Protein AF-A0A352RXW2-F1 (afdb_monomer)

Radius of gyration: 15.9 Å; Cα contacts (8 Å, |Δi|>4): 27; chains: 1; bounding box: 32×22×40 Å

Secondary structure (DSSP, 8-state):
---------------HHHHHHHHHHHTT-S--S-HHHHHHHHHHHHHH-PPP-------TT-----GGG-

Foldseek 3Di:
DDDPPDPPDDQQDQDPVLVVVLVVVPVVDPDDDDSPVVSSQSSCCVVVVPDDDDDDDDDPPDPDDDPVVD

Mean predicted aligned error: 7.43 Å

Structure (mmCIF, N/CA/C/O backbone):
data_AF-A0A352RXW2-F1
#
_entry.id   AF-A0A352RXW2-F1
#
loop_
_atom_site.group_PDB
_atom_site.id
_atom_site.type_symbol
_atom_site.label_atom_id
_atom_site.label_alt_id
_atom_site.label_comp_id
_atom_site.label_asym_id
_atom_site.label_entity_id
_atom_site.label_seq_id
_atom_site.pdbx_PDB_ins_code
_atom_site.Cartn_x
_atom_site.Cartn_y
_atom_site.Cartn_z
_atom_site.occupancy
_atom_site.B_iso_or_equiv
_atom_site.auth_seq_id
_atom_site.auth_comp_id
_atom_site.auth_asym_id
_atom_site.auth_atom_id
_atom_site.pdbx_PDB_model_num
ATOM 1 N N . MET A 1 1 ? 12.853 -11.675 22.586 1.00 40.44 1 MET A N 1
ATOM 2 C CA . MET A 1 1 ? 12.675 -11.435 21.138 1.00 40.44 1 MET A CA 1
ATOM 3 C C . MET A 1 1 ? 11.197 -11.228 20.916 1.00 40.44 1 MET A C 1
ATOM 5 O O . MET A 1 1 ? 10.440 -12.157 21.142 1.00 40.44 1 MET A O 1
ATOM 9 N N . SER A 1 2 ? 10.811 -9.981 20.656 1.00 42.53 2 SER A N 1
ATOM 10 C CA . SER A 1 2 ? 9.432 -9.500 20.713 1.00 42.53 2 SER A CA 1
ATOM 11 C C . SER A 1 2 ? 8.507 -10.303 19.804 1.00 42.53 2 SER A C 1
ATOM 13 O O . SER A 1 2 ? 8.709 -10.35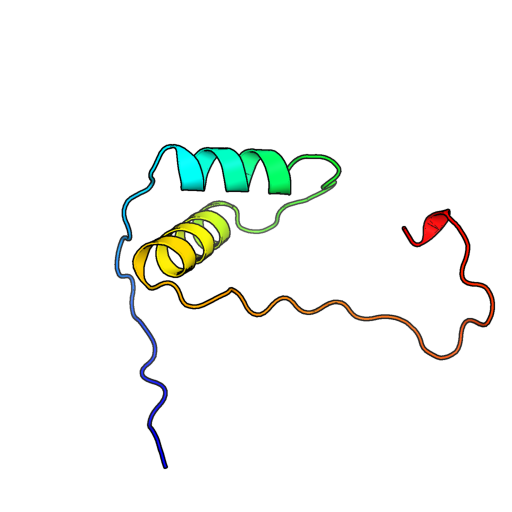6 18.591 1.00 42.53 2 SER A O 1
ATOM 15 N N . GLU A 1 3 ? 7.508 -10.928 20.418 1.00 42.22 3 GLU A N 1
ATOM 16 C CA . GLU A 1 3 ? 6.413 -11.611 19.743 1.00 42.22 3 GLU A CA 1
ATOM 17 C C . GLU A 1 3 ? 5.615 -10.589 18.928 1.00 42.22 3 GLU A C 1
ATOM 19 O O . GLU A 1 3 ? 5.055 -9.632 19.463 1.00 42.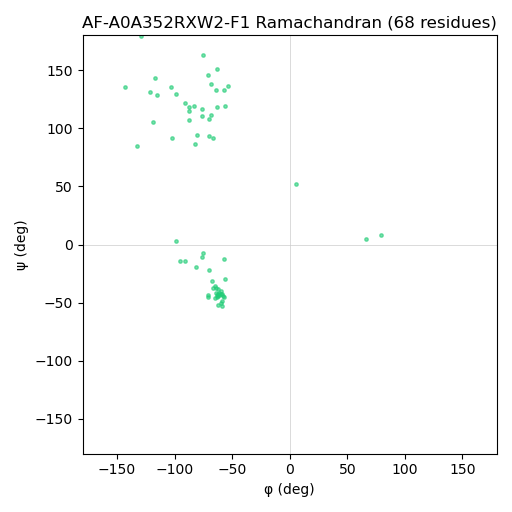22 3 GLU A O 1
ATOM 24 N N . VAL A 1 4 ? 5.573 -10.773 17.609 1.00 43.41 4 VAL A N 1
ATOM 25 C CA . VAL A 1 4 ? 4.602 -10.083 16.762 1.00 43.41 4 VAL A CA 1
ATOM 26 C C . VAL A 1 4 ? 3.299 -10.862 16.898 1.00 43.41 4 VAL A C 1
ATOM 28 O O . VAL A 1 4 ? 3.096 -11.862 16.213 1.00 43.41 4 VAL A O 1
ATOM 31 N N . SER A 1 5 ? 2.435 -10.431 17.818 1.00 39.72 5 SER A N 1
ATOM 32 C CA . SER A 1 5 ? 1.076 -10.964 17.922 1.00 39.72 5 SER A CA 1
ATOM 33 C C . SER A 1 5 ? 0.341 -10.784 16.588 1.00 39.72 5 SER A C 1
ATOM 35 O O . SER A 1 5 ? 0.366 -9.684 16.022 1.00 39.72 5 SER A O 1
ATOM 37 N N . PRO A 1 6 ? -0.346 -11.818 16.073 1.00 46.47 6 PRO A N 1
ATOM 38 C CA . PRO A 1 6 ? -1.214 -11.659 14.922 1.00 46.47 6 PRO A CA 1
ATOM 39 C C . PRO A 1 6 ? -2.416 -10.833 15.384 1.00 46.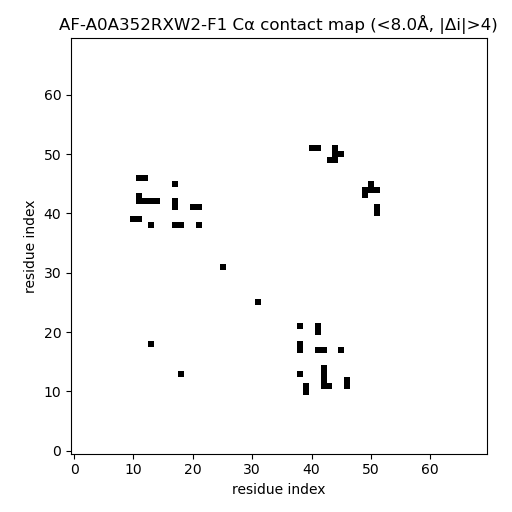47 6 PRO A C 1
ATOM 41 O O . PRO A 1 6 ? -3.234 -11.299 16.174 1.00 46.47 6 PRO A O 1
ATOM 44 N N . ALA A 1 7 ? -2.495 -9.575 14.950 1.00 52.84 7 ALA A N 1
ATOM 45 C CA . ALA A 1 7 ? -3.642 -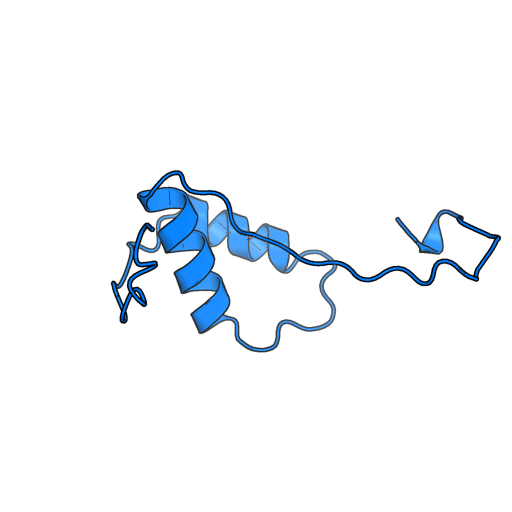8.723 15.232 1.00 52.84 7 ALA A CA 1
ATOM 46 C C . ALA A 1 7 ? -4.868 -9.296 14.507 1.00 52.84 7 ALA A C 1
ATOM 48 O O . ALA A 1 7 ? -5.114 -9.013 13.334 1.00 52.84 7 ALA A O 1
ATOM 49 N N . ALA A 1 8 ? -5.600 -10.148 15.220 1.00 47.53 8 ALA A N 1
ATOM 50 C CA . ALA A 1 8 ? -6.948 -10.560 14.893 1.00 47.53 8 ALA A CA 1
ATOM 51 C C . ALA A 1 8 ? -7.831 -9.319 14.709 1.00 47.53 8 ALA A C 1
ATOM 53 O O . ALA A 1 8 ? -7.719 -8.383 15.495 1.00 47.53 8 ALA A O 1
ATOM 54 N N . ALA A 1 9 ? -8.661 -9.352 13.661 1.00 53.47 9 ALA A N 1
ATOM 55 C CA . ALA A 1 9 ? -9.899 -8.611 13.385 1.00 53.47 9 ALA A CA 1
ATOM 56 C C . ALA A 1 9 ? -10.339 -7.495 14.365 1.00 53.47 9 ALA A C 1
ATOM 58 O O . ALA A 1 9 ? -11.484 -7.467 14.814 1.00 53.47 9 ALA A O 1
ATOM 59 N N . ALA A 1 10 ? -9.469 -6.545 14.692 1.00 59.66 10 ALA A N 1
ATOM 60 C CA . ALA A 1 10 ? -9.884 -5.311 15.329 1.00 59.66 10 ALA A CA 1
ATOM 61 C C . ALA A 1 10 ? -10.524 -4.452 14.235 1.00 59.66 10 ALA A C 1
ATOM 63 O O . ALA A 1 10 ? -9.836 -4.008 13.317 1.00 59.66 10 ALA A O 1
ATOM 64 N N . ASN A 1 11 ? -11.842 -4.256 14.308 1.00 79.56 11 ASN A N 1
ATOM 65 C CA . ASN A 1 11 ? -12.543 -3.312 13.443 1.00 79.56 11 ASN A CA 1
ATOM 66 C C . ASN A 1 11 ? -12.139 -1.893 13.857 1.00 79.56 11 ASN A C 1
ATOM 68 O O . ASN A 1 11 ? -12.716 -1.311 14.776 1.00 79.56 11 ASN A O 1
ATOM 72 N N . TYR A 1 12 ? -11.117 -1.353 13.199 1.00 90.12 12 TYR A N 1
ATOM 73 C CA . TYR A 1 12 ? -10.735 0.045 13.357 1.00 90.12 12 TYR A CA 1
ATOM 74 C C . TYR A 1 12 ? -11.793 0.947 12.700 1.00 90.12 12 TYR A C 1
ATOM 76 O O . TYR A 1 12 ? -12.396 0.556 11.695 1.00 90.12 12 TYR A O 1
ATOM 84 N N . PRO A 1 13 ? -12.060 2.142 13.256 1.00 91.94 13 PRO A N 1
ATOM 85 C CA . PRO A 1 13 ? -13.105 3.014 12.739 1.00 91.94 13 PRO A CA 1
ATOM 86 C C . PRO A 1 13 ? -12.780 3.480 11.315 1.00 91.94 13 PRO A C 1
ATOM 88 O O . PRO A 1 13 ? -11.677 3.948 11.036 1.00 91.94 13 PRO A O 1
ATOM 91 N N . LEU A 1 14 ? -13.764 3.392 10.418 1.00 95.12 14 LEU A N 1
ATOM 92 C CA . LEU A 1 14 ? -13.665 3.938 9.064 1.00 95.12 14 LEU A CA 1
ATOM 93 C C . LEU A 1 14 ? -13.978 5.434 9.104 1.00 95.12 14 LEU A C 1
ATOM 95 O O . LEU A 1 14 ? -15.125 5.860 8.963 1.00 95.12 14 LEU A O 1
ATOM 99 N N . THR A 1 15 ? -12.954 6.236 9.363 1.00 97.25 15 THR A N 1
ATOM 100 C CA . THR A 1 15 ? -13.093 7.691 9.417 1.00 97.25 15 THR A CA 1
ATOM 101 C C . THR A 1 15 ? -13.216 8.286 8.005 1.00 97.25 15 THR A C 1
ATOM 103 O O . THR A 1 15 ? -12.826 7.655 7.017 1.00 97.25 15 THR A O 1
ATOM 106 N N . PRO A 1 16 ? -13.687 9.540 7.865 1.00 98.06 16 PRO A N 1
ATOM 107 C CA . PRO A 1 16 ? -13.661 10.233 6.576 1.00 98.06 16 PRO A CA 1
ATOM 108 C C . PRO A 1 16 ? -12.253 10.326 5.968 1.00 98.06 16 PRO A C 1
ATOM 110 O O . PRO A 1 16 ? -12.104 10.360 4.752 1.00 98.06 16 PRO A O 1
ATOM 113 N N . SER A 1 17 ? -11.214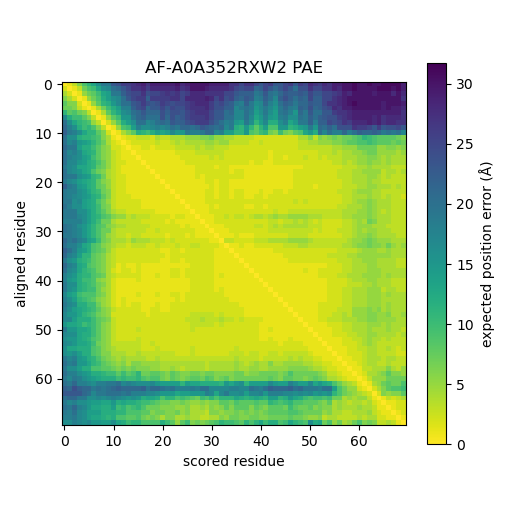 10.363 6.804 1.00 97.88 17 SER A N 1
ATOM 114 C CA . SER A 1 17 ? -9.820 10.391 6.364 1.00 97.88 17 SER A CA 1
ATOM 115 C C . SER A 1 17 ? -9.388 9.046 5.763 1.00 97.88 17 SER A C 1
ATOM 117 O O . SER A 1 17 ? -8.829 9.034 4.666 1.00 97.88 17 SER A O 1
ATOM 119 N N . VAL A 1 18 ? -9.760 7.920 6.386 1.00 97.88 18 VAL A N 1
ATOM 120 C CA . VAL A 1 18 ? -9.570 6.567 5.819 1.00 9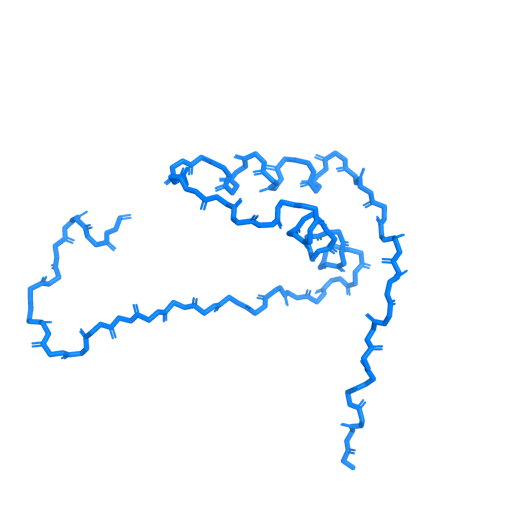7.88 18 VAL A CA 1
ATOM 121 C C . VAL A 1 18 ? -10.270 6.424 4.469 1.00 97.88 18 VAL A C 1
ATOM 123 O O . VAL A 1 18 ? -9.675 5.910 3.521 1.00 97.88 18 VAL A O 1
ATOM 126 N N . MET A 1 19 ? -11.506 6.915 4.351 1.00 98.06 19 MET A N 1
ATOM 127 C CA . MET A 1 19 ? -12.243 6.867 3.084 1.00 98.06 19 MET A CA 1
ATOM 128 C C . MET A 1 19 ? -11.563 7.703 1.994 1.00 98.06 19 MET A C 1
ATOM 130 O O . MET A 1 19 ? -11.399 7.219 0.87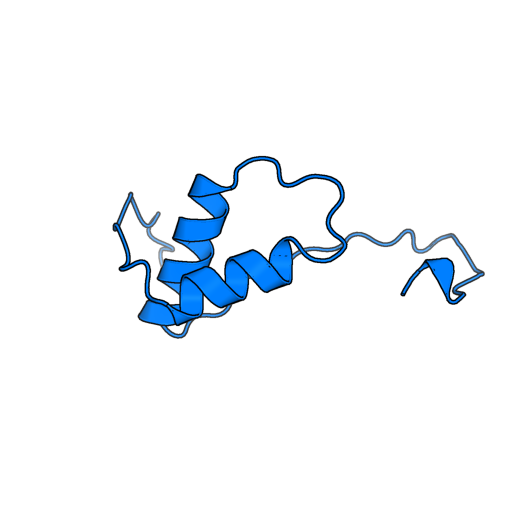7 1.00 98.06 19 MET A O 1
ATOM 134 N N . ARG A 1 20 ? -11.059 8.901 2.321 1.00 98.50 20 ARG A N 1
ATOM 135 C CA . ARG A 1 20 ? -10.250 9.694 1.377 1.00 98.50 20 ARG A CA 1
ATOM 136 C C . ARG A 1 20 ? -8.955 8.987 0.973 1.00 98.50 20 ARG A C 1
ATOM 138 O O . ARG A 1 20 ? -8.549 9.061 -0.183 1.00 98.50 20 ARG A O 1
ATOM 145 N N . ALA A 1 21 ? -8.298 8.287 1.897 1.00 98.00 21 ALA A N 1
ATOM 146 C CA . ALA A 1 21 ? -7.106 7.503 1.579 1.00 98.00 21 ALA A CA 1
ATOM 147 C C . ALA A 1 21 ? -7.421 6.341 0.616 1.00 98.00 21 ALA A C 1
ATOM 149 O O . ALA A 1 21 ? -6.626 6.048 -0.284 1.00 98.00 21 ALA A O 1
ATOM 150 N N . LEU A 1 22 ? -8.597 5.716 0.747 1.00 97.94 22 LEU A N 1
ATOM 151 C CA . LEU A 1 22 ? -9.086 4.734 -0.221 1.00 97.94 22 LEU A CA 1
ATOM 152 C C . LEU A 1 22 ? -9.315 5.368 -1.604 1.00 97.94 22 LEU A C 1
ATOM 154 O O . LEU A 1 22 ? -8.880 4.799 -2.602 1.00 97.94 22 LEU A O 1
ATOM 158 N N . GLU A 1 23 ? -9.945 6.544 -1.679 1.00 98.06 23 GLU A N 1
ATOM 159 C CA . GLU A 1 23 ? -10.151 7.266 -2.947 1.00 98.06 23 GLU A CA 1
ATOM 160 C C . GLU A 1 23 ? -8.821 7.597 -3.639 1.00 98.06 23 GLU A C 1
ATOM 162 O O . GLU A 1 23 ? -8.681 7.393 -4.845 1.00 98.06 23 GLU A O 1
ATOM 167 N N . ILE A 1 24 ? -7.818 8.036 -2.871 1.00 97.94 24 ILE A N 1
ATOM 168 C CA . ILE A 1 24 ? -6.459 8.269 -3.378 1.00 97.94 24 ILE A CA 1
ATOM 169 C C . ILE A 1 24 ? -5.847 6.970 -3.905 1.00 97.94 24 ILE A C 1
AT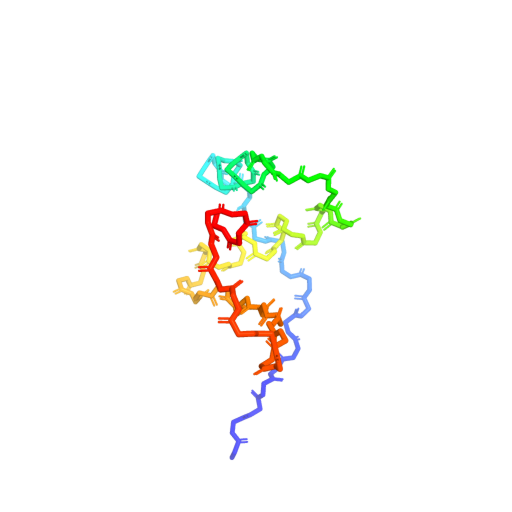OM 171 O O . ILE A 1 24 ? -5.268 6.982 -4.985 1.00 97.94 24 ILE A O 1
ATOM 175 N N . THR A 1 25 ? -6.002 5.854 -3.183 1.00 96.69 25 THR A N 1
ATOM 176 C CA . THR A 1 25 ? -5.493 4.547 -3.636 1.00 96.69 25 THR A CA 1
ATOM 177 C C . THR A 1 25 ? -6.097 4.154 -4.983 1.00 96.69 25 THR A C 1
ATOM 179 O O . THR A 1 25 ? -5.388 3.667 -5.855 1.00 96.69 25 THR A O 1
ATOM 182 N N . LYS A 1 26 ? -7.404 4.374 -5.166 1.00 96.94 26 LYS A N 1
ATOM 183 C CA . LYS A 1 26 ? -8.118 4.011 -6.399 1.00 96.94 26 LYS A CA 1
ATOM 184 C C . LYS A 1 26 ? -7.739 4.886 -7.595 1.00 96.94 26 LYS A C 1
ATOM 186 O O . LYS A 1 26 ? -7.916 4.472 -8.738 1.00 96.94 26 LYS A O 1
ATOM 191 N N . ARG A 1 27 ? -7.213 6.092 -7.371 1.00 97.75 27 ARG A N 1
ATOM 192 C CA . ARG A 1 27 ? -6.806 6.988 -8.456 1.00 97.75 27 ARG A CA 1
ATOM 193 C C . ARG A 1 27 ? -5.584 6.420 -9.187 1.00 97.75 27 ARG A C 1
ATOM 195 O O . ARG A 1 27 ? -4.483 6.431 -8.653 1.00 97.75 27 ARG A O 1
ATOM 202 N N . GLY A 1 28 ? -5.772 5.999 -10.438 1.00 93.19 28 GLY A N 1
ATOM 203 C CA . GLY A 1 28 ? -4.699 5.423 -11.262 1.00 93.19 28 GLY A CA 1
ATOM 204 C C . GLY A 1 28 ? -4.387 3.956 -10.945 1.00 93.19 28 GLY A C 1
ATOM 205 O O . GLY A 1 28 ? -3.418 3.418 -11.469 1.00 93.19 28 GLY A O 1
ATOM 206 N N . CYS A 1 29 ? -5.201 3.310 -10.107 1.00 96.56 29 CYS A N 1
ATOM 207 C CA . CYS A 1 29 ? -5.138 1.879 -9.847 1.00 96.56 29 CYS A CA 1
ATOM 208 C C . CYS A 1 29 ? -6.060 1.155 -10.834 1.00 96.56 29 CYS A C 1
ATOM 210 O O . CYS A 1 29 ? -7.254 1.445 -10.876 1.00 96.56 29 CYS A O 1
ATOM 212 N N . ASP A 1 30 ? -5.499 0.242 -11.626 1.00 96.88 30 ASP A N 1
ATOM 213 C CA . ASP A 1 30 ? -6.269 -0.585 -12.563 1.00 96.88 30 ASP A CA 1
ATOM 214 C C . ASP A 1 30 ? -7.127 -1.621 -11.815 1.00 96.88 30 ASP A C 1
ATOM 216 O O . ASP A 1 30 ? -8.325 -1.745 -12.056 1.00 96.88 30 ASP A O 1
ATOM 220 N N . GLU A 1 31 ? -6.534 -2.295 -10.823 1.00 96.62 31 GLU A N 1
ATOM 221 C CA . GLU A 1 31 ? -7.206 -3.317 -10.022 1.00 96.62 31 GLU A CA 1
ATOM 222 C C . GLU A 1 31 ? -6.773 -3.289 -8.546 1.00 96.62 31 GLU A C 1
ATOM 224 O O . GLU A 1 31 ? -5.585 -3.242 -8.216 1.00 96.62 31 GLU A O 1
ATOM 229 N N . LEU A 1 32 ? -7.757 -3.394 -7.643 1.00 96.44 32 LEU A N 1
ATOM 230 C CA . LEU A 1 32 ? -7.563 -3.568 -6.203 1.00 96.44 32 LEU A CA 1
ATOM 231 C C . LEU A 1 32 ? -8.191 -4.895 -5.753 1.00 96.44 32 LEU A C 1
ATOM 233 O O . LEU A 1 32 ? -9.407 -4.991 -5.623 1.00 96.44 32 LEU A O 1
ATOM 237 N N . LEU A 1 33 ? -7.356 -5.899 -5.468 1.00 94.62 33 LEU A N 1
ATOM 238 C CA . LEU A 1 33 ? -7.802 -7.281 -5.230 1.00 94.62 33 LEU A CA 1
ATOM 239 C C . LEU A 1 33 ? -8.801 -7.437 -4.068 1.00 94.62 33 LEU A C 1
ATOM 241 O O . LEU A 1 33 ? -9.855 -8.044 -4.232 1.00 94.62 33 LEU A O 1
ATOM 245 N N . VAL A 1 34 ? -8.472 -6.920 -2.876 1.00 96.06 34 VAL A N 1
ATOM 246 C CA . VAL A 1 34 ? -9.315 -7.070 -1.674 1.00 96.06 34 VAL A CA 1
ATOM 247 C C . VAL A 1 34 ? -9.482 -5.724 -0.975 1.00 96.06 34 VAL A C 1
ATOM 249 O O . VAL A 1 34 ? -8.753 -5.374 -0.044 1.00 96.06 34 VAL A O 1
ATOM 252 N N . GLU A 1 35 ? -10.459 -4.947 -1.439 1.00 95.75 35 GLU A N 1
ATOM 253 C CA . GLU A 1 35 ? -10.737 -3.596 -0.937 1.00 95.75 35 GLU A CA 1
ATOM 254 C C . GLU A 1 35 ? -11.077 -3.565 0.558 1.00 95.75 35 GLU A C 1
ATOM 256 O O . GLU A 1 35 ? -10.608 -2.688 1.283 1.00 95.75 35 GLU A O 1
ATOM 261 N N . SER A 1 36 ? -11.849 -4.539 1.042 1.00 94.56 36 SER A N 1
ATOM 262 C CA . SER A 1 36 ? -12.233 -4.627 2.454 1.00 94.56 36 SER A CA 1
ATOM 263 C C . SER A 1 36 ? -11.018 -4.810 3.369 1.00 94.56 36 SER A C 1
ATOM 265 O O . SER A 1 36 ? -10.902 -4.131 4.388 1.00 94.56 36 SER A O 1
ATOM 267 N N . GLU A 1 37 ? -10.068 -5.667 2.991 1.00 95.31 37 GLU A N 1
ATOM 268 C CA . GLU A 1 37 ? -8.810 -5.825 3.725 1.00 95.31 37 GLU A CA 1
ATOM 269 C C . GLU A 1 37 ? -7.932 -4.576 3.643 1.00 95.31 37 GLU A C 1
ATOM 271 O O . GLU A 1 37 ? -7.265 -4.224 4.620 1.00 95.31 37 GLU A O 1
ATOM 276 N N . TRP A 1 38 ? -7.911 -3.905 2.488 1.00 97.00 38 TRP A N 1
ATOM 277 C CA . TRP A 1 38 ? -7.184 -2.650 2.330 1.00 97.00 38 TRP A CA 1
ATOM 278 C C . TRP A 1 38 ? -7.740 -1.559 3.252 1.00 97.00 38 TRP A C 1
ATOM 280 O O . TRP A 1 38 ? -6.970 -0.921 3.970 1.00 97.00 38 TRP A O 1
ATOM 290 N N . LEU A 1 39 ? -9.066 -1.421 3.331 1.00 96.38 39 LEU A N 1
ATOM 291 C CA . LEU A 1 39 ? -9.745 -0.520 4.265 1.00 96.38 39 LEU A CA 1
ATOM 292 C C . LEU A 1 39 ? -9.371 -0.806 5.721 1.00 96.38 39 LEU A C 1
ATOM 294 O O . LEU A 1 39 ? -9.031 0.119 6.455 1.00 96.38 39 LEU A O 1
ATOM 298 N N . GLN A 1 40 ? -9.357 -2.077 6.135 1.00 96.50 40 GLN A N 1
ATOM 299 C CA . GLN A 1 40 ? -8.945 -2.446 7.494 1.00 96.50 40 GLN A CA 1
ATOM 300 C C . GLN A 1 40 ? -7.471 -2.110 7.764 1.00 96.50 40 GLN A C 1
ATOM 302 O O . GLN A 1 40 ? -7.121 -1.654 8.854 1.00 96.50 40 GLN A O 1
ATOM 307 N N . LYS A 1 41 ? -6.590 -2.280 6.768 1.00 96.38 41 LYS A N 1
ATOM 308 C CA . LYS A 1 41 ? -5.174 -1.893 6.866 1.00 96.38 41 LYS A CA 1
ATOM 309 C C . LYS A 1 41 ? -5.021 -0.375 7.008 1.00 96.38 41 LYS A C 1
ATOM 311 O O . LYS A 1 41 ? -4.277 0.059 7.890 1.00 96.38 41 LYS A O 1
ATOM 316 N N . LEU A 1 42 ? -5.729 0.416 6.199 1.00 97.56 42 LEU A N 1
ATOM 317 C CA . LEU A 1 42 ? -5.744 1.880 6.294 1.00 97.56 42 LEU A CA 1
ATOM 318 C C . LEU A 1 42 ? -6.254 2.345 7.664 1.00 97.56 42 LEU A C 1
ATOM 320 O O . LEU A 1 42 ? -5.571 3.113 8.339 1.00 97.56 42 LEU A O 1
ATOM 324 N N . ALA A 1 43 ? -7.397 1.818 8.108 1.00 97.62 43 ALA A N 1
ATOM 325 C CA . ALA A 1 43 ? -8.000 2.161 9.392 1.00 97.62 43 ALA A CA 1
ATOM 326 C C . ALA A 1 43 ? -7.091 1.800 10.577 1.00 97.62 43 ALA A C 1
ATOM 328 O O . ALA A 1 43 ? -6.906 2.608 11.487 1.00 97.62 43 ALA A O 1
ATOM 329 N N . ARG A 1 44 ? -6.434 0.631 10.537 1.00 97.56 44 ARG A N 1
ATOM 330 C CA . ARG A 1 44 ? -5.406 0.261 11.520 1.00 97.56 44 ARG A CA 1
ATOM 331 C C . ARG A 1 44 ? -4.256 1.258 11.529 1.00 97.56 44 ARG A C 1
ATOM 333 O O . ARG A 1 44 ? -3.810 1.658 12.601 1.00 97.56 44 ARG A O 1
ATOM 340 N N . SER A 1 45 ? -3.725 1.601 10.357 1.00 97.50 45 SER A N 1
ATOM 341 C CA . SER A 1 45 ? -2.556 2.476 10.250 1.00 97.50 45 SER A CA 1
ATOM 342 C C . SER A 1 45 ? -2.849 3.867 10.805 1.00 97.50 45 SER A C 1
ATOM 344 O O . SER A 1 45 ? -2.059 4.377 11.595 1.00 97.50 45 SER A O 1
ATOM 346 N N . GLU A 1 46 ? -4.021 4.423 10.487 1.00 96.75 46 GLU A N 1
ATOM 347 C CA . GLU A 1 46 ? -4.481 5.696 11.045 1.00 96.75 46 GLU A CA 1
ATOM 348 C C . GLU A 1 46 ? -4.656 5.619 12.568 1.00 96.75 46 GLU A C 1
ATOM 350 O O . GLU A 1 46 ? -4.080 6.425 13.295 1.00 96.75 46 GLU A O 1
ATOM 355 N N . ALA A 1 47 ? -5.398 4.626 13.067 1.00 96.81 47 ALA A N 1
ATOM 356 C CA . ALA A 1 47 ? -5.728 4.527 14.489 1.00 96.81 47 ALA A CA 1
ATOM 357 C C . ALA A 1 47 ? -4.514 4.240 15.386 1.00 96.81 47 ALA A C 1
ATOM 359 O O . ALA A 1 47 ? -4.489 4.643 16.546 1.00 96.81 47 ALA A O 1
ATOM 360 N N . THR A 1 48 ? -3.518 3.515 14.871 1.00 96.38 48 THR A N 1
ATOM 361 C CA . THR A 1 48 ? -2.320 3.134 15.637 1.00 96.38 48 THR A CA 1
ATOM 362 C C . THR A 1 48 ? -1.143 4.082 15.426 1.00 96.38 48 THR A C 1
ATOM 364 O O . THR A 1 48 ? -0.162 4.000 16.161 1.00 96.38 48 THR A O 1
ATOM 367 N N . GLY A 1 49 ? -1.195 4.938 14.401 1.00 96.06 49 GLY A N 1
ATOM 368 C CA . GLY A 1 49 ? -0.052 5.734 13.953 1.00 96.06 49 GLY A CA 1
ATOM 369 C C . GLY A 1 49 ? 1.100 4.904 13.371 1.00 96.06 49 GLY A C 1
ATOM 370 O O . GLY A 1 49 ? 2.150 5.460 13.057 1.00 96.06 49 GLY A O 1
ATOM 371 N N . VAL A 1 50 ? 0.938 3.582 13.223 1.00 97.06 50 VAL A N 1
ATOM 372 C CA . VAL A 1 50 ? 1.957 2.693 12.654 1.00 97.06 50 VAL A CA 1
ATOM 373 C C . VAL A 1 50 ? 1.784 2.648 11.130 1.00 97.06 50 VAL A C 1
ATOM 375 O O . VAL A 1 50 ? 0.739 2.184 10.659 1.00 97.06 50 VAL A O 1
ATOM 378 N N . PRO A 1 51 ? 2.778 3.079 10.329 1.00 97.38 51 PRO A N 1
ATOM 379 C CA . PRO A 1 51 ? 2.660 3.103 8.872 1.00 97.38 51 PRO A CA 1
ATOM 380 C C . PRO A 1 51 ? 2.478 1.714 8.246 1.00 97.38 51 PRO A C 1
ATOM 382 O O . PRO A 1 51 ? 2.996 0.707 8.740 1.00 97.38 51 PRO A O 1
ATOM 385 N N . LEU A 1 52 ? 1.788 1.659 7.104 1.00 97.06 52 LEU A N 1
ATOM 386 C CA . LEU A 1 52 ? 1.727 0.448 6.290 1.00 97.06 52 LEU A CA 1
ATOM 387 C C . LEU A 1 52 ? 3.088 0.131 5.668 1.00 97.06 52 LEU A C 1
ATOM 389 O O . LEU A 1 52 ? 3.775 0.997 5.135 1.00 97.06 52 LEU A O 1
ATOM 393 N N . ARG A 1 53 ? 3.450 -1.152 5.682 1.00 97.31 53 ARG A N 1
ATOM 394 C CA . ARG A 1 53 ? 4.601 -1.665 4.937 1.00 97.31 53 ARG A CA 1
ATOM 395 C C . ARG A 1 53 ? 4.139 -2.034 3.533 1.00 97.31 53 ARG A C 1
ATOM 397 O O . ARG A 1 53 ? 3.440 -3.031 3.369 1.00 97.31 53 ARG A O 1
ATOM 404 N N . ILE A 1 54 ? 4.525 -1.230 2.547 1.00 96.12 54 ILE A N 1
ATOM 405 C CA . ILE A 1 54 ? 4.199 -1.438 1.132 1.00 96.12 54 ILE A CA 1
ATOM 406 C C . ILE A 1 54 ? 5.428 -1.993 0.417 1.00 96.12 54 ILE A C 1
ATOM 408 O O . ILE A 1 54 ? 6.545 -1.531 0.650 1.00 96.12 54 ILE A O 1
ATOM 412 N N . LYS A 1 55 ? 5.232 -3.009 -0.425 1.00 96.62 55 LYS A N 1
ATOM 413 C CA . LYS A 1 55 ? 6.303 -3.637 -1.200 1.00 96.62 55 LYS A CA 1
ATOM 414 C C . LYS A 1 55 ? 6.059 -3.398 -2.684 1.00 96.62 55 LYS A C 1
ATOM 416 O O . LYS A 1 55 ? 4.987 -3.718 -3.181 1.00 96.62 55 LYS A O 1
ATOM 421 N N . LEU A 1 56 ? 7.086 -2.903 -3.362 1.00 94.69 56 LEU A N 1
ATOM 422 C CA . LEU A 1 56 ? 7.160 -2.777 -4.812 1.00 94.69 56 LEU A CA 1
ATOM 423 C C . LEU A 1 56 ? 8.379 -3.574 -5.289 1.00 94.69 56 LEU A C 1
ATOM 425 O O . LEU A 1 56 ? 9.451 -3.470 -4.693 1.00 94.69 56 LEU A O 1
ATOM 429 N N . GLY A 1 57 ? 8.201 -4.414 -6.305 1.00 91.75 57 GLY A N 1
ATOM 430 C CA . GLY A 1 57 ? 9.301 -5.115 -6.966 1.00 91.75 57 GLY A CA 1
ATOM 431 C C . GLY A 1 57 ? 9.686 -4.378 -8.242 1.00 91.75 57 GLY A C 1
ATOM 432 O O . GLY A 1 57 ? 8.806 -4.070 -9.038 1.00 91.75 57 GLY A O 1
ATOM 433 N N . LEU A 1 58 ? 10.976 -4.101 -8.425 1.00 90.00 58 LEU A N 1
ATOM 434 C CA . LEU A 1 58 ? 11.541 -3.600 -9.679 1.00 90.00 58 LEU A CA 1
ATOM 435 C C . LEU A 1 58 ? 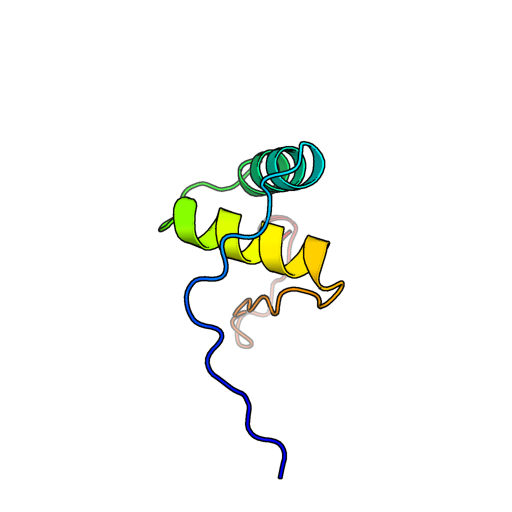12.536 -4.635 -10.201 1.00 90.00 58 LEU A C 1
ATOM 437 O O . LEU A 1 58 ? 13.248 -5.253 -9.406 1.00 90.00 58 LEU A O 1
ATOM 441 N N . ASP A 1 59 ? 12.586 -4.811 -11.519 1.00 89.69 59 ASP A N 1
ATOM 442 C CA . ASP A 1 59 ? 13.593 -5.642 -12.174 1.00 89.69 59 ASP A CA 1
ATOM 443 C C . ASP A 1 59 ? 14.938 -4.891 -12.220 1.00 89.69 59 ASP A C 1
ATOM 445 O O . ASP A 1 59 ? 15.022 -3.842 -12.861 1.00 89.69 59 ASP A O 1
ATOM 449 N N . PRO A 1 60 ? 16.000 -5.390 -11.556 1.00 87.06 60 PRO A N 1
ATOM 450 C CA . PRO A 1 60 ? 17.305 -4.732 -11.548 1.00 87.06 60 PRO A CA 1
ATOM 451 C C . PRO A 1 60 ? 18.087 -4.902 -12.862 1.00 87.06 60 PRO A C 1
ATOM 453 O O . PRO A 1 60 ? 19.169 -4.333 -12.990 1.00 87.06 60 PRO A O 1
ATOM 456 N N . THR A 1 61 ? 17.602 -5.717 -13.805 1.00 88.19 61 THR A N 1
ATOM 457 C CA . THR A 1 61 ? 18.299 -6.016 -15.067 1.00 88.19 61 THR A CA 1
ATOM 458 C C . THR A 1 61 ? 17.941 -5.065 -16.210 1.00 88.19 61 THR A C 1
ATOM 460 O O . THR A 1 61 ? 18.668 -5.018 -17.202 1.00 88.19 61 THR A O 1
ATOM 463 N N . ALA A 1 62 ? 16.873 -4.274 -16.070 1.00 82.56 62 ALA A N 1
ATOM 464 C CA . ALA A 1 62 ? 16.455 -3.293 -17.066 1.00 82.56 62 ALA A CA 1
ATOM 465 C C . ALA A 1 62 ? 17.243 -1.971 -16.906 1.00 82.56 62 ALA A C 1
ATOM 467 O O . ALA A 1 62 ? 17.157 -1.338 -15.852 1.00 82.56 62 ALA A O 1
ATOM 468 N N . PRO A 1 63 ? 18.006 -1.523 -17.924 1.00 75.19 63 PRO A N 1
ATOM 469 C CA . PRO A 1 63 ? 18.833 -0.317 -17.825 1.00 75.19 63 PRO A CA 1
ATOM 470 C C . PRO A 1 63 ? 18.058 0.996 -18.042 1.00 75.19 63 PRO A C 1
ATOM 472 O O . PRO A 1 63 ? 18.537 2.051 -17.630 1.00 75.19 63 PRO A O 1
ATOM 475 N N . ASP A 1 64 ? 16.875 0.950 -18.665 1.00 79.88 64 ASP A N 1
ATOM 476 C CA . ASP A 1 64 ? 16.136 2.141 -19.102 1.00 79.88 64 ASP A CA 1
ATOM 477 C C . ASP A 1 64 ? 14.966 2.492 -18.169 1.00 79.88 64 ASP A C 1
ATOM 479 O O . ASP A 1 64 ? 13.829 2.058 -18.359 1.00 79.88 64 ASP A O 1
ATOM 483 N N . ILE A 1 65 ? 15.227 3.351 -17.179 1.00 85.69 65 ILE A N 1
ATOM 484 C CA . ILE A 1 65 ? 14.178 4.011 -16.387 1.00 85.69 65 ILE A CA 1
ATOM 485 C C . ILE A 1 65 ? 13.754 5.300 -17.102 1.00 85.69 65 ILE A C 1
ATOM 487 O O . ILE A 1 65 ? 14.519 6.256 -17.207 1.00 85.69 65 ILE A O 1
ATOM 491 N N . HIS A 1 66 ? 12.504 5.341 -17.555 1.00 88.31 66 HIS A N 1
ATOM 492 C CA . HIS A 1 66 ? 11.857 6.518 -18.150 1.00 88.31 66 HIS A CA 1
ATOM 493 C C . HIS A 1 66 ? 10.493 6.801 -17.501 1.00 88.31 66 HIS A C 1
ATOM 495 O O . HIS A 1 66 ? 10.034 6.030 -16.661 1.00 88.31 66 HIS A O 1
ATOM 501 N N . LEU A 1 67 ? 9.802 7.861 -17.942 1.00 89.00 67 LEU A N 1
ATOM 502 C CA . LEU A 1 67 ? 8.514 8.323 -17.388 1.00 89.00 67 LEU A CA 1
ATOM 503 C C . LEU A 1 67 ? 7.377 7.284 -17.380 1.00 89.00 67 LEU A C 1
ATOM 505 O O . LEU A 1 67 ? 6.359 7.513 -16.753 1.00 89.00 67 LEU A O 1
ATOM 509 N N . GLY A 1 68 ? 7.522 6.153 -18.074 1.00 86.94 68 GLY A N 1
ATOM 510 C CA . GLY A 1 68 ? 6.547 5.059 -18.007 1.00 86.94 68 GLY A CA 1
ATOM 511 C C . GLY A 1 68 ? 6.648 4.233 -16.720 1.00 86.94 68 GLY A C 1
ATOM 512 O O . GLY A 1 68 ? 5.774 3.417 -16.461 1.00 86.94 68 GLY A O 1
ATOM 513 N N . HIS A 1 69 ? 7.701 4.438 -15.923 1.00 87.00 69 HIS A N 1
ATOM 514 C CA . HIS A 1 69 ? 7.919 3.785 -14.628 1.00 87.00 69 HIS A CA 1
ATOM 515 C C . HIS A 1 69 ? 7.505 4.669 -13.435 1.00 87.00 69 HIS A C 1
ATOM 517 O O . HIS A 1 69 ? 7.724 4.278 -12.288 1.00 87.00 69 HIS A O 1
ATOM 523 N N . THR A 1 70 ? 6.960 5.862 -13.700 1.00 80.25 70 THR A N 1
ATOM 524 C CA . THR A 1 70 ? 6.561 6.882 -12.715 1.00 80.25 70 THR A CA 1
ATOM 525 C C . THR A 1 70 ? 5.109 7.271 -12.910 1.00 80.25 70 THR A C 1
ATOM 527 O O . THR A 1 70 ? 4.398 7.398 -11.893 1.00 80.25 70 THR A O 1
#

Solvent-accessible surface area (backbone atoms only — not comparable to full-atom values): 4876 Å² total; per-residue (Å²): 131,86,79,82,72,82,82,67,90,71,84,48,69,83,42,75,65,44,53,50,52,51,55,56,57,52,61,92,49,92,77,73,94,55,59,71,62,48,50,52,51,46,16,44,22,66,78,68,71,48,79,82,89,81,86,83,90,78,73,88,84,66,86,83,87,54,81,92,80,110

pLDDT: mean 87.03, std 17.35, range [39.72, 98.5]

Sequence (70 aa):
MSEVSPAAAANYPLTPSVMRALEITKRGCDELLVESEWLQKLARSEATGVPLRIKLGLDPTAPDIHLGHT